Protein AF-A0A165TEY1-F1 (afdb_monomer_lite)

Structure (mmCIF, N/CA/C/O backbone):
data_AF-A0A165TEY1-F1
#
_entry.id   AF-A0A165TEY1-F1
#
loop_
_atom_site.group_PDB
_atom_site.id
_atom_site.type_symbol
_atom_site.label_atom_id
_atom_site.label_alt_id
_atom_site.label_comp_id
_atom_site.label_asym_id
_atom_site.label_entity_id
_atom_site.label_seq_id
_atom_site.pdbx_PDB_ins_code
_atom_site.Cartn_x
_atom_site.Cartn_y
_atom_site.Cartn_z
_atom_site.occupancy
_atom_site.B_iso_or_equiv
_atom_site.auth_seq_id
_atom_site.auth_comp_id
_atom_site.auth_asym_id
_atom_site.auth_atom_id
_atom_site.pdbx_PDB_model_num
ATOM 1 N N . MET A 1 1 ? -5.866 7.371 -15.107 1.00 75.25 1 MET A N 1
ATOM 2 C CA . MET A 1 1 ? -4.593 6.624 -15.001 1.00 75.25 1 MET A CA 1
ATOM 3 C C . MET A 1 1 ? -3.673 7.406 -14.087 1.00 75.25 1 MET A C 1
ATOM 5 O O . MET A 1 1 ? -3.712 8.626 -14.169 1.00 75.25 1 MET A O 1
ATOM 9 N N . ALA A 1 2 ? -2.946 6.732 -13.197 1.00 89.12 2 ALA A N 1
ATOM 10 C CA . ALA A 1 2 ? -1.949 7.386 -12.354 1.00 89.12 2 ALA A CA 1
ATOM 11 C C . ALA A 1 2 ? -0.681 7.655 -13.175 1.00 89.12 2 ALA A C 1
ATOM 13 O O . ALA A 1 2 ? -0.292 6.820 -13.995 1.00 89.12 2 ALA A O 1
ATOM 14 N N . ASN A 1 3 ? -0.056 8.804 -12.955 1.00 95.44 3 ASN A N 1
ATOM 15 C CA . ASN A 1 3 ? 1.171 9.233 -13.612 1.00 95.44 3 ASN A CA 1
ATOM 16 C C . ASN A 1 3 ? 2.356 9.160 -12.649 1.00 95.44 3 ASN A C 1
ATOM 18 O O . ASN A 1 3 ? 2.192 9.130 -11.430 1.00 95.44 3 ASN A O 1
ATOM 22 N N . VAL A 1 4 ? 3.572 9.166 -13.198 1.00 96.81 4 VAL A N 1
ATOM 23 C CA . VAL A 1 4 ? 4.779 9.355 -12.386 1.00 96.81 4 VAL A CA 1
ATOM 24 C C . VAL A 1 4 ? 4.674 10.690 -11.643 1.00 96.81 4 VAL A C 1
ATOM 26 O O . VAL A 1 4 ? 4.391 11.717 -12.257 1.00 96.81 4 VAL A O 1
ATOM 29 N N . GLY A 1 5 ? 4.899 10.662 -10.331 1.00 96.81 5 GLY A N 1
ATOM 30 C CA . GLY A 1 5 ? 4.737 11.807 -9.433 1.00 96.81 5 GLY A CA 1
ATOM 31 C C . GLY A 1 5 ? 3.394 11.863 -8.700 1.00 96.81 5 GLY A C 1
ATOM 32 O O . GLY A 1 5 ? 3.306 12.569 -7.697 1.00 96.81 5 GLY A O 1
ATOM 33 N N . ASP A 1 6 ? 2.380 11.098 -9.122 1.00 97.50 6 ASP A N 1
ATOM 34 C CA . ASP A 1 6 ? 1.122 11.007 -8.374 1.00 97.50 6 ASP A CA 1
ATOM 35 C C . ASP A 1 6 ? 1.340 10.280 -7.041 1.00 97.50 6 ASP A C 1
ATOM 37 O O . ASP A 1 6 ? 2.098 9.311 -6.955 1.00 97.50 6 ASP A O 1
ATOM 41 N N . THR A 1 7 ? 0.626 10.707 -6.000 1.00 97.38 7 THR A N 1
ATOM 42 C CA . THR A 1 7 ? 0.593 10.001 -4.714 1.00 97.38 7 THR A CA 1
ATOM 43 C C . THR A 1 7 ? -0.632 9.106 -4.648 1.00 97.38 7 THR A C 1
ATOM 45 O O . THR A 1 7 ? -1.768 9.573 -4.751 1.00 97.38 7 THR A O 1
ATOM 48 N N . LEU A 1 8 ? -0.399 7.815 -4.428 1.00 96.12 8 LEU A N 1
ATOM 49 C CA . LEU A 1 8 ? -1.444 6.845 -4.138 1.00 96.12 8 LEU A CA 1
ATOM 50 C C . LEU A 1 8 ? -1.569 6.696 -2.623 1.00 96.12 8 LEU A C 1
ATOM 52 O O . LEU A 1 8 ? -0.602 6.334 -1.954 1.00 96.12 8 LEU A O 1
ATOM 56 N N . SER A 1 9 ? -2.763 6.971 -2.097 1.00 97.56 9 SER A N 1
ATOM 57 C CA . SER A 1 9 ? -3.074 6.924 -0.666 1.00 97.56 9 SER A CA 1
ATOM 58 C C . SER A 1 9 ? -4.117 5.852 -0.375 1.00 97.56 9 SER A C 1
ATOM 60 O O . SER A 1 9 ? -5.189 5.836 -0.978 1.00 97.56 9 SER A O 1
ATOM 62 N N . PHE A 1 10 ? -3.815 4.989 0.589 1.00 98.12 10 PHE A N 1
ATOM 63 C CA . PHE A 1 10 ? -4.670 3.905 1.053 1.00 98.12 10 PHE A CA 1
ATOM 64 C C . PHE A 1 10 ? -5.105 4.197 2.482 1.00 98.12 10 PHE A C 1
ATOM 66 O O . PHE A 1 10 ? -4.272 4.281 3.383 1.00 98.12 10 PHE A O 1
ATOM 73 N N . GLN A 1 11 ? -6.410 4.360 2.688 1.00 98.38 11 GLN A N 1
ATOM 74 C CA . GLN A 1 11 ? -7.005 4.442 4.017 1.00 98.38 11 GLN A CA 1
ATOM 75 C C . GLN A 1 11 ? -7.414 3.040 4.470 1.00 98.38 11 GLN A C 1
ATOM 77 O O . GLN A 1 11 ? -8.151 2.351 3.764 1.00 98.38 11 GLN A O 1
ATOM 82 N N . PHE A 1 12 ? -6.963 2.630 5.651 1.00 98.31 12 PHE A N 1
ATOM 83 C CA . PHE A 1 12 ? -7.246 1.300 6.184 1.00 98.31 12 PHE A CA 1
ATOM 84 C C . PHE A 1 12 ? -8.470 1.349 7.085 1.00 98.31 12 PHE A C 1
ATOM 86 O O . PHE A 1 12 ? -8.532 2.142 8.021 1.00 98.31 12 PHE A O 1
ATOM 93 N N . GLN A 1 13 ? -9.439 0.491 6.787 1.00 97.31 13 GLN A N 1
ATOM 94 C CA . GLN A 1 13 ? -10.638 0.288 7.595 1.00 97.31 13 GLN A CA 1
ATOM 95 C C . GLN A 1 13 ? -10.399 -0.791 8.657 1.00 97.31 13 GLN A C 1
ATOM 97 O O . GLN A 1 13 ? -9.323 -1.385 8.710 1.00 97.31 13 GLN A O 1
ATOM 102 N N . SER A 1 14 ? -11.402 -1.036 9.504 1.00 96.75 14 SER A N 1
A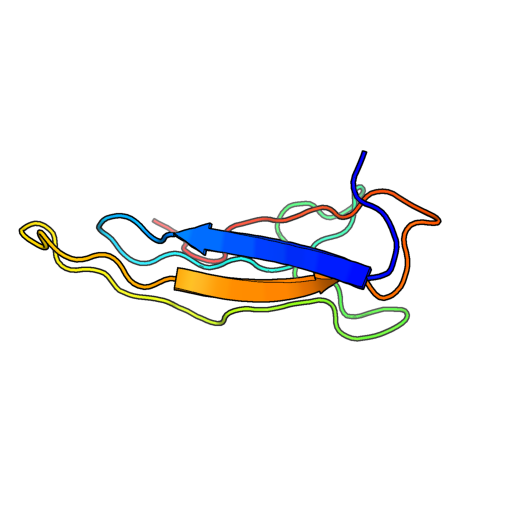TOM 103 C CA . SER A 1 14 ? -11.329 -2.009 10.601 1.00 96.75 14 SER A CA 1
ATOM 104 C C . SER A 1 14 ? -10.825 -3.394 10.165 1.00 96.75 14 SER A C 1
ATOM 106 O O . SER A 1 14 ? -11.006 -3.808 9.013 1.00 96.75 14 SER A O 1
ATOM 108 N N . LYS A 1 15 ? -10.255 -4.133 11.130 1.00 96.50 15 LYS A N 1
ATOM 109 C CA . LYS A 1 15 ? -9.468 -5.375 10.974 1.00 96.50 15 LYS A CA 1
ATOM 110 C C . LYS A 1 15 ? -8.003 -5.099 10.619 1.00 96.50 15 LYS A C 1
ATOM 112 O O . LYS A 1 15 ? -7.512 -3.989 10.771 1.00 96.50 15 LYS A O 1
ATOM 117 N N . ASN A 1 16 ? -7.280 -6.152 10.253 1.00 96.94 16 ASN A N 1
ATOM 118 C CA . ASN A 1 16 ? -5.864 -6.108 9.933 1.00 96.94 16 ASN A CA 1
ATOM 119 C C . ASN A 1 16 ? -5.682 -6.297 8.429 1.00 96.94 16 ASN A C 1
ATOM 121 O O . ASN A 1 16 ? -6.066 -7.338 7.897 1.00 96.94 16 ASN A O 1
ATOM 125 N N . HIS A 1 17 ? -5.122 -5.295 7.756 1.00 97.88 17 HIS A N 1
ATOM 126 C CA . HIS A 1 17 ? -4.973 -5.289 6.301 1.00 97.88 17 HIS A CA 1
ATOM 127 C C . HIS A 1 17 ? -3.551 -4.911 5.893 1.00 97.88 17 HIS A C 1
ATOM 129 O O . HIS A 1 17 ? -2.816 -4.293 6.663 1.00 97.88 17 HIS A O 1
ATOM 135 N N . THR A 1 18 ? -3.183 -5.243 4.657 1.00 98.44 18 THR A N 1
ATOM 136 C CA . THR A 1 18 ? -1.968 -4.752 3.998 1.00 98.44 18 THR A CA 1
ATOM 137 C C . THR A 1 18 ? -2.301 -4.233 2.606 1.00 98.44 18 THR A C 1
ATOM 139 O O . THR A 1 18 ? -3.316 -4.600 2.012 1.00 98.44 18 THR A O 1
ATOM 142 N N . VAL A 1 19 ? -1.411 -3.404 2.074 1.00 98.25 19 VAL A N 1
ATOM 143 C CA . VAL A 1 19 ? -1.278 -3.138 0.645 1.00 98.25 19 VAL A CA 1
ATOM 144 C C . VAL A 1 19 ? 0.068 -3.711 0.244 1.00 98.25 19 VAL A C 1
ATOM 146 O O . VAL A 1 19 ? 1.107 -3.092 0.469 1.00 98.25 19 VAL A O 1
ATOM 149 N N . THR A 1 20 ? 0.050 -4.927 -0.288 1.00 98.38 20 THR A N 1
ATOM 150 C CA . THR A 1 20 ? 1.260 -5.639 -0.696 1.00 98.38 20 THR A CA 1
ATOM 151 C C . THR A 1 20 ? 1.197 -5.892 -2.189 1.00 98.38 20 THR A C 1
ATOM 153 O O . THR A 1 20 ? 0.199 -6.394 -2.699 1.00 98.38 20 THR A O 1
ATOM 156 N N . GLN A 1 21 ? 2.246 -5.509 -2.905 1.00 97.88 21 GLN A N 1
ATOM 157 C CA . GLN A 1 21 ? 2.320 -5.676 -4.343 1.00 97.88 21 GLN A CA 1
ATOM 158 C C . GLN A 1 21 ? 2.528 -7.148 -4.697 1.00 97.88 21 GLN A C 1
ATOM 160 O O . GLN A 1 21 ? 3.428 -7.803 -4.166 1.00 97.88 21 GLN A O 1
ATOM 165 N N . SER A 1 22 ? 1.712 -7.635 -5.622 1.00 97.69 22 SER A N 1
ATOM 166 C CA . SER A 1 22 ? 1.815 -8.948 -6.252 1.00 97.69 22 SER A CA 1
ATOM 167 C C . SER A 1 22 ? 2.139 -8.809 -7.740 1.00 97.69 22 SER A C 1
ATOM 169 O O . SER A 1 22 ? 2.330 -7.704 -8.267 1.00 97.69 22 SER A O 1
ATOM 171 N N . THR A 1 23 ? 2.228 -9.943 -8.429 1.00 96.81 23 THR A N 1
ATOM 172 C CA . THR A 1 23 ? 2.225 -9.985 -9.891 1.00 96.81 23 THR A CA 1
ATOM 173 C C . THR A 1 23 ? 0.835 -10.381 -10.385 1.00 96.81 23 THR A C 1
ATOM 175 O O . THR A 1 23 ? 0.003 -10.881 -9.632 1.00 96.81 23 THR A O 1
ATOM 178 N N . PHE A 1 24 ? 0.576 -10.180 -11.677 1.00 96.19 24 PHE A N 1
ATOM 179 C CA . PHE A 1 24 ? -0.650 -10.696 -12.285 1.00 96.19 24 PHE A CA 1
ATOM 180 C C . PHE A 1 24 ? -0.732 -12.232 -12.227 1.00 96.19 24 PHE A C 1
ATOM 182 O O . PHE A 1 24 ? -1.821 -12.780 -12.093 1.00 96.19 24 PHE A O 1
ATOM 189 N N . ALA A 1 25 ? 0.411 -12.915 -12.352 1.00 96.88 25 ALA A N 1
ATOM 190 C CA . ALA A 1 25 ? 0.482 -14.375 -12.375 1.00 96.88 25 ALA A CA 1
ATOM 191 C C . ALA A 1 25 ? 0.315 -14.990 -10.977 1.00 96.88 25 ALA A C 1
ATOM 193 O O . ALA A 1 25 ? -0.343 -16.019 -10.845 1.00 96.88 25 ALA A O 1
ATOM 194 N N . ASP A 1 26 ? 0.842 -14.319 -9.950 1.00 96.94 26 ASP A N 1
ATOM 195 C CA . ASP A 1 26 ? 0.880 -14.794 -8.565 1.00 96.94 26 ASP A CA 1
ATOM 196 C C . ASP A 1 26 ? 0.144 -13.792 -7.653 1.00 96.94 26 ASP A C 1
ATOM 198 O O . ASP A 1 26 ? 0.770 -13.039 -6.902 1.00 96.94 26 ASP A O 1
ATOM 202 N N . PRO A 1 27 ? -1.201 -13.718 -7.722 1.00 96.12 27 PRO A N 1
ATOM 203 C CA . PRO A 1 27 ? -1.971 -12.612 -7.146 1.00 96.12 27 PRO A CA 1
ATOM 204 C C . PRO A 1 27 ? -2.008 -12.602 -5.613 1.00 96.12 27 PRO A C 1
ATOM 206 O O . PRO A 1 27 ? -2.378 -11.584 -5.034 1.00 96.12 27 PRO A O 1
ATOM 209 N N . CYS A 1 28 ? -1.638 -13.710 -4.968 1.00 96.06 28 CYS A N 1
ATOM 210 C CA . CYS A 1 28 ? -1.6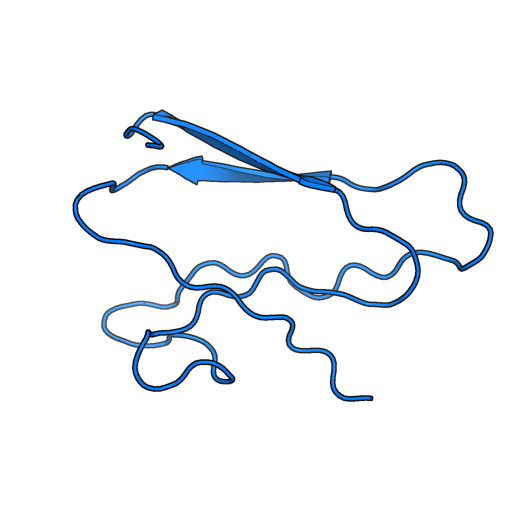60 -13.887 -3.514 1.00 96.06 28 CYS A CA 1
ATOM 211 C C . CYS A 1 28 ? -0.254 -14.001 -2.904 1.00 96.06 28 CYS A C 1
ATOM 213 O O . CYS A 1 28 ? -0.126 -14.374 -1.738 1.00 96.06 28 CYS A O 1
ATOM 215 N N . GLU A 1 29 ? 0.793 -13.710 -3.678 1.00 96.44 29 GLU A N 1
ATOM 216 C CA . GLU A 1 29 ? 2.179 -13.753 -3.220 1.00 96.44 29 GLU A CA 1
ATOM 217 C C . GLU A 1 29 ? 2.835 -12.380 -3.354 1.00 96.44 29 GLU A C 1
ATOM 219 O O . GLU A 1 29 ? 2.521 -11.585 -4.242 1.00 96.44 29 GLU A O 1
ATOM 224 N N . GLN A 1 30 ? 3.752 -12.069 -2.435 1.00 97.50 30 GLN A N 1
ATOM 225 C CA . GLN A 1 30 ? 4.488 -10.815 -2.506 1.00 97.50 30 GLN A CA 1
ATOM 226 C C . GLN A 1 30 ? 5.461 -10.863 -3.681 1.00 97.50 30 GLN A C 1
ATOM 228 O O . GLN A 1 30 ? 6.283 -11.772 -3.793 1.00 97.50 30 GLN A O 1
ATOM 233 N N . MET A 1 31 ? 5.410 -9.834 -4.520 1.00 97.56 31 MET A N 1
ATOM 234 C CA . MET A 1 31 ? 6.375 -9.647 -5.589 1.00 97.56 31 MET A CA 1
ATOM 235 C C . MET A 1 31 ? 7.777 -9.470 -4.989 1.00 97.56 31 MET A C 1
ATOM 237 O O . MET A 1 31 ? 8.041 -8.512 -4.261 1.00 97.56 31 MET A O 1
ATOM 241 N N . THR A 1 32 ? 8.683 -10.395 -5.301 1.00 97.19 32 THR A N 1
ATOM 242 C CA . THR A 1 32 ? 10.092 -10.361 -4.862 1.00 97.19 32 THR A CA 1
ATOM 243 C C . THR A 1 32 ? 11.074 -10.182 -6.019 1.00 97.19 32 THR A C 1
ATOM 245 O O . THR A 1 32 ? 12.215 -9.778 -5.801 1.00 97.19 32 THR A O 1
ATOM 248 N N . THR A 1 33 ? 10.630 -10.427 -7.254 1.00 93.12 33 THR A N 1
ATOM 249 C CA . THR A 1 33 ? 11.429 -10.313 -8.478 1.00 93.12 33 THR A CA 1
ATOM 250 C C . THR A 1 33 ? 10.720 -9.441 -9.518 1.00 93.12 33 THR A C 1
ATOM 252 O O . THR A 1 33 ? 9.499 -9.539 -9.641 1.00 93.12 33 THR A O 1
ATOM 255 N N . PRO A 1 34 ? 11.445 -8.628 -10.312 1.00 91.44 34 PRO A N 1
ATOM 256 C CA . PRO A 1 34 ? 12.903 -8.447 -10.304 1.00 91.44 34 PRO A CA 1
ATOM 257 C C . PRO A 1 34 ? 13.426 -7.661 -9.089 1.00 91.44 34 PRO A C 1
ATOM 259 O O . PRO A 1 34 ? 14.622 -7.680 -8.821 1.00 91.44 34 PRO A O 1
ATOM 262 N N . THR A 1 35 ? 12.541 -7.005 -8.342 1.00 92.44 35 THR A N 1
ATOM 263 C CA . THR A 1 35 ? 12.830 -6.324 -7.075 1.00 92.44 35 THR A CA 1
ATOM 264 C C . THR A 1 35 ? 11.680 -6.553 -6.102 1.00 92.44 35 THR A C 1
ATOM 266 O O . THR A 1 35 ? 10.562 -6.847 -6.529 1.00 92.44 35 THR A O 1
ATOM 269 N N . VAL A 1 36 ? 11.932 -6.368 -4.803 1.00 95.69 36 VAL A N 1
ATOM 270 C CA . VAL A 1 36 ? 10.871 -6.389 -3.788 1.00 95.69 36 VAL A CA 1
ATOM 271 C C . VAL A 1 36 ? 9.848 -5.300 -4.107 1.00 95.69 36 VAL A C 1
ATOM 273 O O . VAL A 1 36 ? 10.209 -4.134 -4.279 1.00 95.69 36 VAL A O 1
ATOM 276 N N . GLY A 1 37 ? 8.589 -5.709 -4.236 1.00 95.31 37 GLY A N 1
ATOM 277 C CA . GLY A 1 37 ? 7.470 -4.818 -4.500 1.00 95.31 37 GLY A CA 1
ATOM 278 C C . GLY A 1 37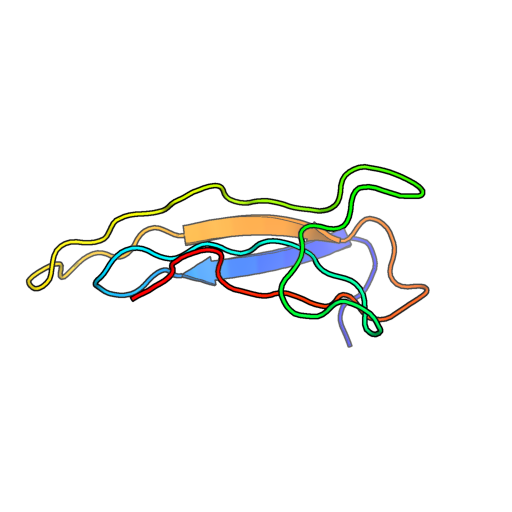 ? 7.068 -3.997 -3.277 1.00 95.31 37 GLY A C 1
ATOM 279 O O . GLY A 1 37 ? 7.571 -4.178 -2.168 1.00 95.31 37 GLY A O 1
ATOM 280 N N . ILE A 1 38 ? 6.123 -3.092 -3.497 1.00 96.94 38 ILE A N 1
ATOM 281 C CA . ILE A 1 38 ? 5.545 -2.240 -2.461 1.00 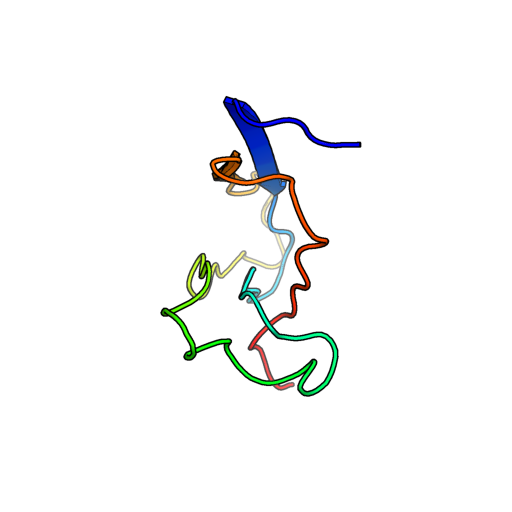96.94 38 ILE A CA 1
ATOM 282 C C . ILE A 1 38 ? 4.919 -3.086 -1.347 1.00 96.94 38 ILE A C 1
ATOM 284 O O . ILE A 1 38 ? 4.213 -4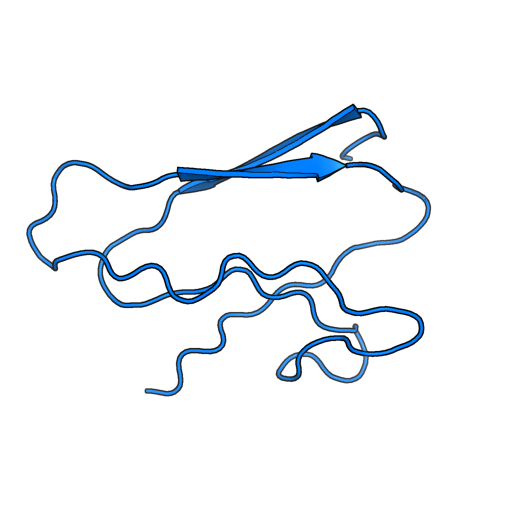.056 -1.615 1.00 96.94 38 ILE A O 1
ATOM 288 N N . ASP A 1 39 ? 5.127 -2.686 -0.096 1.00 97.94 39 ASP A N 1
ATOM 289 C CA . ASP A 1 39 ? 4.457 -3.290 1.048 1.00 97.94 39 ASP A CA 1
ATOM 290 C C . ASP A 1 39 ? 4.224 -2.245 2.140 1.00 97.94 39 ASP A C 1
ATOM 292 O O . ASP A 1 39 ? 5.172 -1.644 2.646 1.00 97.94 39 ASP A O 1
ATOM 296 N N . SER A 1 40 ? 2.963 -2.035 2.519 1.00 98.19 40 SER A N 1
ATOM 297 C CA . SER A 1 40 ? 2.620 -1.193 3.670 1.00 98.19 40 SER A CA 1
ATOM 298 C C . SER A 1 40 ? 2.974 -1.849 5.008 1.00 98.19 40 SER A C 1
ATOM 300 O O . SER A 1 40 ? 2.984 -1.175 6.036 1.00 98.19 40 SER A O 1
ATOM 302 N N . GLY A 1 41 ? 3.184 -3.171 5.018 1.00 97.81 41 GLY A N 1
ATOM 303 C CA . GLY A 1 41 ? 3.103 -3.971 6.235 1.00 97.81 41 GLY A CA 1
ATOM 304 C C . GLY A 1 41 ? 1.663 -4.085 6.749 1.00 97.81 41 GLY A C 1
ATOM 305 O O . GLY A 1 41 ? 0.724 -3.541 6.160 1.00 97.81 41 GLY A O 1
ATOM 306 N N . PHE A 1 42 ? 1.487 -4.828 7.844 1.00 97.81 42 PHE A N 1
ATOM 307 C CA . PHE A 1 42 ? 0.196 -4.974 8.520 1.00 97.81 42 PHE A CA 1
ATOM 308 C C . PHE A 1 42 ? -0.199 -3.693 9.243 1.00 97.81 42 PHE A C 1
ATOM 310 O O . PHE A 1 42 ? 0.535 -3.196 10.097 1.00 97.81 42 PHE A O 1
ATOM 317 N N . VAL A 1 43 ? -1.385 -3.192 8.903 1.00 98.12 43 VAL A N 1
ATOM 318 C CA . VAL A 1 43 ? -1.999 -2.011 9.502 1.00 98.12 43 VAL A CA 1
ATOM 319 C C . VAL A 1 43 ? -3.273 -2.456 10.231 1.00 98.12 43 VAL A C 1
ATOM 321 O O . VAL A 1 43 ? -4.331 -2.572 9.605 1.00 98.12 43 VAL A O 1
ATOM 324 N N . PRO A 1 44 ? -3.191 -2.756 11.541 1.00 97.62 44 PRO A N 1
ATOM 325 C CA . PRO A 1 44 ? -4.354 -3.131 12.331 1.00 97.62 44 PRO A CA 1
ATOM 326 C C . PRO A 1 44 ? -5.188 -1.901 12.699 1.00 97.62 44 PRO A C 1
ATOM 328 O O . PRO A 1 44 ? -4.668 -0.891 13.173 1.00 97.62 44 PRO A O 1
ATOM 331 N N . VAL A 1 45 ? -6.502 -2.017 12.533 1.00 98.06 45 VAL A N 1
ATOM 332 C CA . VAL A 1 45 ? -7.483 -0.991 12.891 1.00 98.06 45 VAL A CA 1
ATOM 333 C C . VAL A 1 45 ? -8.565 -1.619 13.767 1.00 98.06 45 VAL A C 1
ATOM 335 O O . VAL A 1 45 ? -9.156 -2.647 13.417 1.00 98.06 45 VAL A O 1
ATOM 338 N N . ALA A 1 46 ? -8.822 -0.998 14.920 1.00 98.12 46 ALA A N 1
ATOM 339 C CA . ALA A 1 46 ? -9.836 -1.450 15.870 1.00 98.12 46 ALA A CA 1
ATOM 340 C C . ALA A 1 46 ? -11.248 -1.435 15.253 1.00 98.12 46 ALA A C 1
ATOM 342 O O . ALA A 1 46 ? -11.541 -0.656 14.345 1.00 98.12 46 ALA A O 1
ATOM 343 N N . ALA A 1 47 ? -12.133 -2.308 15.740 1.00 97.25 47 ALA A N 1
ATOM 344 C CA . ALA A 1 47 ? -13.489 -2.454 15.201 1.00 97.25 47 ALA A CA 1
ATOM 345 C C . ALA A 1 47 ? -14.372 -1.211 15.425 1.00 97.25 47 ALA A C 1
ATOM 347 O O . ALA A 1 47 ? -15.270 -0.953 14.628 1.00 97.25 47 ALA A O 1
ATOM 348 N N . ASP A 1 48 ? -14.100 -0.452 16.483 1.00 97.56 48 ASP A N 1
ATOM 349 C CA . ASP A 1 48 ? -14.791 0.769 16.901 1.00 97.56 48 ASP A CA 1
ATOM 350 C C . ASP A 1 48 ? -14.022 2.053 16.540 1.00 97.56 48 ASP A C 1
ATOM 352 O O . ASP A 1 48 ? -14.382 3.145 16.982 1.00 97.56 48 ASP A O 1
ATOM 356 N N . ALA A 1 49 ? -12.966 1.945 15.725 1.00 97.62 49 ALA A N 1
ATOM 357 C CA . ALA A 1 49 ? -12.183 3.097 15.305 1.00 97.62 49 ALA A CA 1
ATOM 358 C C . ALA A 1 49 ? -13.040 4.100 14.513 1.00 97.62 49 ALA A C 1
ATOM 360 O O . ALA A 1 49 ? -13.699 3.750 13.536 1.00 97.62 49 ALA A O 1
ATOM 361 N N . THR A 1 50 ? -12.971 5.373 14.902 1.00 97.25 50 THR A N 1
ATOM 362 C CA . THR A 1 50 ? -13.579 6.498 14.166 1.00 97.25 50 THR A CA 1
ATOM 363 C 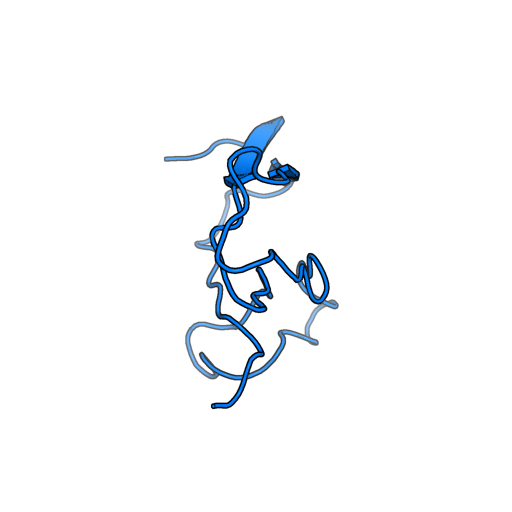C . THR A 1 50 ? -12.553 7.310 13.373 1.00 97.25 50 THR A C 1
ATOM 365 O O . THR A 1 50 ? -12.925 8.185 12.594 1.00 97.25 50 THR A O 1
ATOM 368 N N . THR A 1 51 ? -11.264 7.023 13.568 1.00 97.62 51 THR A N 1
ATOM 369 C CA . THR A 1 51 ? -10.136 7.630 12.854 1.00 97.62 51 THR A CA 1
ATOM 370 C C . THR A 1 51 ? -9.344 6.522 12.176 1.00 97.62 51 THR A C 1
ATOM 372 O O . THR A 1 51 ? -8.988 5.536 12.819 1.00 97.62 51 THR A O 1
ATOM 375 N N . PHE A 1 52 ? -9.048 6.694 10.888 1.00 98.31 52 PHE A N 1
ATOM 376 C CA . PHE A 1 52 ? -8.450 5.653 10.057 1.00 98.31 52 PHE A CA 1
ATOM 377 C C . PHE A 1 52 ? -7.042 6.040 9.604 1.00 98.31 52 PHE A C 1
ATOM 379 O O . PHE A 1 52 ? -6.857 7.154 9.102 1.00 98.31 52 PHE A O 1
ATOM 386 N N . PRO A 1 53 ? -6.047 5.148 9.755 1.00 98.12 53 PRO A N 1
ATOM 387 C CA . PRO A 1 53 ? -4.702 5.419 9.283 1.00 98.12 53 PRO A CA 1
ATOM 388 C C . PRO A 1 53 ? -4.671 5.441 7.754 1.00 98.12 53 PRO A C 1
ATOM 390 O O . PRO A 1 53 ? -5.405 4.716 7.077 1.00 98.12 53 PRO A O 1
ATOM 393 N N . VAL A 1 54 ? -3.790 6.282 7.219 1.00 98.44 54 VAL A N 1
ATOM 394 C CA . VAL A 1 54 ? -3.512 6.379 5.789 1.00 98.44 54 VAL A CA 1
ATOM 395 C C . VAL A 1 54 ? -2.043 6.062 5.568 1.00 98.44 54 VAL A C 1
ATOM 397 O O . VAL A 1 54 ? -1.177 6.637 6.225 1.00 98.44 54 VAL A O 1
ATOM 400 N N . TRP A 1 55 ? -1.770 5.161 4.632 1.00 98.25 55 TRP A N 1
ATOM 401 C CA . TRP A 1 55 ? -0.429 4.901 4.122 1.00 98.25 55 TRP A CA 1
ATOM 402 C C . TRP A 1 55 ? -0.386 5.296 2.650 1.00 98.25 55 TRP A C 1
ATOM 404 O O . TRP A 1 55 ? -1.357 5.093 1.920 1.00 98.25 55 TRP A O 1
ATOM 414 N N . SER A 1 56 ? 0.720 5.877 2.204 1.00 98.00 56 SER A N 1
ATOM 415 C CA . SER A 1 56 ? 0.831 6.393 0.843 1.00 98.00 56 SER A CA 1
ATOM 416 C C . SER A 1 56 ? 2.219 6.196 0.266 1.00 98.00 56 SER A C 1
ATOM 418 O O . SER A 1 56 ? 3.208 6.225 0.998 1.00 98.00 56 SER A O 1
ATOM 420 N N . PHE A 1 57 ? 2.289 6.102 -1.058 1.00 96.62 57 PHE A N 1
ATOM 421 C CA . PHE A 1 57 ? 3.542 6.139 -1.803 1.00 96.62 57 PHE A CA 1
ATOM 422 C C . PHE A 1 57 ? 3.400 6.989 -3.065 1.00 96.62 57 PHE A C 1
ATOM 424 O O . PHE A 1 57 ? 2.303 7.182 -3.591 1.00 96.62 57 PHE A O 1
ATOM 431 N N . THR A 1 58 ? 4.531 7.483 -3.559 1.00 97.25 58 THR A N 1
ATOM 432 C CA . THR A 1 58 ? 4.601 8.219 -4.821 1.00 97.25 58 THR A CA 1
ATOM 433 C C . THR A 1 58 ? 4.885 7.257 -5.965 1.00 97.25 58 THR A C 1
ATOM 435 O O . THR A 1 58 ? 5.800 6.435 -5.889 1.00 97.25 58 THR A O 1
ATOM 438 N N . MET A 1 59 ? 4.117 7.370 -7.043 1.00 95.38 59 MET A N 1
ATOM 439 C CA . MET A 1 59 ? 4.306 6.594 -8.258 1.00 95.38 59 MET A CA 1
ATOM 440 C C . MET A 1 59 ? 5.625 6.986 -8.930 1.00 95.38 59 MET A C 1
ATOM 442 O O . MET A 1 59 ? 5.782 8.110 -9.404 1.00 95.38 59 MET A O 1
ATOM 446 N N . THR A 1 60 ? 6.572 6.055 -9.000 1.00 94.06 60 THR A N 1
ATOM 447 C CA . THR A 1 60 ? 7.887 6.278 -9.626 1.00 94.06 60 THR A CA 1
ATOM 448 C C . THR A 1 60 ? 7.980 5.709 -11.037 1.00 94.06 60 THR A C 1
ATOM 450 O O . THR A 1 60 ? 8.815 6.154 -11.821 1.00 94.06 60 THR A O 1
ATOM 453 N N . ASN A 1 61 ? 7.112 4.757 -11.389 1.00 90.81 61 ASN A N 1
ATOM 454 C CA . ASN A 1 61 ? 7.060 4.152 -12.712 1.00 90.81 61 ASN A CA 1
ATOM 455 C C . ASN A 1 61 ? 5.618 3.781 -13.084 1.00 90.81 61 ASN A C 1
ATOM 457 O O . ASN A 1 61 ? 5.008 2.939 -12.434 1.00 90.81 61 ASN A O 1
ATOM 461 N N . ALA A 1 62 ? 5.106 4.381 -14.159 1.00 91.44 62 ALA A N 1
ATOM 462 C CA . ALA A 1 62 ? 3.758 4.150 -14.680 1.00 91.44 62 ALA A CA 1
ATOM 463 C C . ALA A 1 62 ? 3.745 3.397 -16.029 1.00 91.44 62 ALA A C 1
ATOM 465 O O . ALA A 1 62 ? 2.781 3.503 -16.785 1.00 91.44 62 ALA A O 1
ATOM 466 N N . SER A 1 63 ? 4.812 2.662 -16.372 1.00 93.00 63 SER A N 1
ATOM 467 C CA . SER A 1 63 ? 4.904 1.929 -17.646 1.00 93.00 63 SER A CA 1
ATOM 468 C C . SER A 1 63 ? 4.087 0.632 -17.689 1.00 93.00 63 SER A C 1
ATOM 470 O O . SER A 1 63 ? 3.850 0.100 -18.773 1.00 93.00 63 SER A O 1
ATOM 472 N N . ALA A 1 64 ? 3.651 0.123 -16.534 1.00 90.56 64 ALA A N 1
ATOM 473 C CA . ALA A 1 64 ? 2.860 -1.097 -16.409 1.00 90.56 64 ALA A CA 1
ATOM 474 C C . ALA A 1 64 ? 1.862 -1.003 -15.235 1.00 90.56 64 ALA A C 1
ATOM 476 O O . ALA A 1 64 ? 2.079 -0.216 -14.310 1.00 90.56 64 ALA A O 1
ATOM 477 N N . PRO A 1 65 ? 0.779 -1.804 -15.239 1.00 93.44 65 PRO A N 1
ATOM 478 C CA . PRO A 1 65 ? -0.130 -1.902 -14.100 1.00 93.44 65 PRO A CA 1
ATOM 479 C C . PRO A 1 65 ? 0.568 -2.431 -12.840 1.00 93.44 65 PRO A C 1
ATOM 481 O O . PRO A 1 65 ? 1.418 -3.319 -12.918 1.00 93.44 65 PRO A O 1
ATOM 484 N N . LEU A 1 66 ? 0.147 -1.933 -11.677 1.00 95.00 66 LEU A N 1
ATOM 485 C CA . LEU A 1 66 ? 0.505 -2.490 -10.372 1.00 95.00 66 LEU A CA 1
ATOM 486 C C . LEU A 1 66 ? -0.650 -3.357 -9.853 1.00 95.00 66 LEU A C 1
ATOM 488 O O . LEU A 1 66 ? -1.811 -2.962 -9.962 1.00 95.00 66 LEU A O 1
ATOM 492 N N . TRP A 1 67 ? -0.323 -4.509 -9.269 1.00 96.38 67 TRP A N 1
ATOM 493 C CA . TRP A 1 67 ? -1.279 -5.442 -8.667 1.00 96.38 67 TRP A CA 1
ATOM 494 C C . TRP A 1 67 ? -1.049 -5.486 -7.164 1.00 96.38 67 TRP A C 1
ATOM 496 O O . TRP A 1 67 ? 0.099 -5.505 -6.725 1.00 96.38 67 TRP A O 1
ATOM 506 N N . PHE A 1 68 ? -2.124 -5.475 -6.380 1.00 97.44 68 PHE A N 1
ATOM 507 C CA . PHE A 1 68 ? -2.046 -5.459 -4.923 1.00 97.44 68 PHE A CA 1
ATOM 508 C C . PHE A 1 68 ? -2.985 -6.493 -4.320 1.00 97.44 68 PHE A C 1
ATOM 510 O O . PHE A 1 68 ? -4.082 -6.721 -4.832 1.00 97.44 68 PHE A O 1
ATOM 517 N N . TYR A 1 69 ? -2.569 -7.053 -3.192 1.00 97.81 69 TYR A N 1
ATOM 518 C CA . TYR A 1 69 ? -3.374 -7.939 -2.366 1.00 97.81 69 TYR A CA 1
ATOM 519 C C . TYR A 1 69 ? -3.147 -7.646 -0.880 1.00 97.81 69 TYR A C 1
ATOM 521 O O . TYR A 1 69 ? -2.204 -6.948 -0.491 1.00 97.81 69 TYR A O 1
ATOM 529 N N . CYS A 1 70 ? -4.040 -8.187 -0.055 1.00 97.50 70 CYS A N 1
ATOM 530 C CA . CYS A 1 70 ? -3.908 -8.182 1.393 1.00 97.50 70 CYS A CA 1
ATOM 531 C C . CYS A 1 70 ? -3.296 -9.513 1.853 1.00 97.50 70 CYS A C 1
ATOM 533 O O . CYS A 1 70 ? -3.815 -10.575 1.512 1.00 97.50 70 CYS A O 1
ATOM 535 N N . LYS A 1 71 ? -2.229 -9.457 2.660 1.00 96.75 71 LYS A N 1
ATOM 536 C CA . LYS A 1 71 ? -1.557 -10.638 3.234 1.00 96.75 71 LYS A CA 1
ATOM 537 C C . LYS A 1 71 ? -2.340 -11.310 4.360 1.00 96.75 71 LYS A C 1
ATOM 539 O O . LYS A 1 71 ? -1.953 -12.393 4.793 1.00 96.75 71 LYS A O 1
ATOM 544 N N . GLN A 1 72 ? -3.386 -10.669 4.882 1.00 94.06 72 GLN A N 1
ATOM 545 C CA . GLN A 1 72 ? -4.165 -11.242 5.971 1.00 94.06 72 GLN A CA 1
ATOM 546 C C . GLN A 1 72 ? -4.904 -12.487 5.484 1.00 94.06 72 GLN A C 1
ATOM 548 O O . GLN A 1 72 ? -5.817 -12.405 4.664 1.00 94.06 72 GLN A O 1
ATOM 553 N N . VAL A 1 73 ? -4.525 -13.629 6.046 1.00 84.50 73 VAL A N 1
ATOM 554 C CA . VAL A 1 73 ? -5.309 -14.861 5.980 1.00 84.50 73 VAL A CA 1
ATOM 555 C C . VAL A 1 73 ? -6.307 -14.862 7.138 1.00 84.50 73 VAL A C 1
ATOM 557 O O . VAL A 1 73 ? -6.020 -14.291 8.191 1.00 84.50 73 VAL A O 1
ATOM 560 N N . GLY A 1 74 ? -7.498 -15.411 6.890 1.00 68.31 74 GLY A N 1
ATOM 561 C CA . GLY A 1 74 ? -8.647 -15.365 7.805 1.00 68.31 74 GLY A CA 1
ATOM 562 C C . GLY A 1 74 ? -8.337 -15.826 9.219 1.00 68.31 74 GLY A C 1
ATOM 563 O O . GLY A 1 74 ? -7.780 -16.937 9.353 1.00 68.31 74 GLY A O 1
#

Radius of gyration: 13.31 Å; chains: 1; bounding box: 28×27×34 Å

Organism: NCBI:txid1314782

Sequence (74 aa):
MANVGDTLSFQFQSKNHTVTQSTFADPCEQMTTPTVGIDSGFVPVAADATTFPVWSFTMTNASAPLWFYCKQVG

Secondary structure (DSSP, 8-state):
---TTPEEEEE--SEEE--EEE-SSSTTS---SSS---B---EEE-TT-SS--EEEEE----SS--EEE-----

Foldseek 3Di:
DDDQFDKDKDWDDAAKWKWAWDDPVGQQDHDPPPHGTDIPPIDHDHPPDPDTDMDMDGHHDDPDDIHTDTNDDD

InterPro domains:
  IPR008972 Cupredoxin [G3DSA:2.60.40.420] (1-74)
  IPR008972 Cupredoxin [SSF49503] (2-70)
  IPR052953 Serine-rich & Multicopper Oxidase-related [PTHR34883] (2-72)

pLDDT: mean 95.65, std 4.72, range [68.31, 98.44]